Protein AF-A0A838E727-F1 (afdb_monomer_lite)

Secondary structure (DSSP, 8-state):
-PPPHHHHHHTSTT-S---HHHHHHHHHHHHSGGGTT--SPPPP-SSSPPPPGGGPPPP-

Foldseek 3Di:
DDDDPQNLLVQAPQSDFDDPVLVVVVVVCCPDPNVVPPPPDDDDSRNRGDDDPVVPPPDD

Radius of gyration: 14.74 Å; chains: 1; bounding box: 30×22×37 Å

pLDDT: mean 84.91, std 15.26, range [50.31, 98.5]

Sequence (60 aa):
MHAGGGALIAATSSGRAGTPDDVAGTVHFLASTAARQITGQALAVDGASAPPADSARPER

Structure (mmCIF, N/CA/C/O backbone):
data_AF-A0A838E727-F1
#
_entry.id   AF-A0A838E727-F1
#
loop_
_atom_site.group_PDB
_atom_site.id
_atom_site.type_symbol
_atom_site.label_atom_id
_atom_site.label_alt_id
_atom_site.label_comp_id
_atom_site.label_asym_id
_atom_site.label_entity_id
_atom_site.label_seq_id
_atom_site.pdbx_PDB_ins_code
_atom_site.Cartn_x
_atom_site.Cartn_y
_atom_site.Cartn_z
_atom_site.occupancy
_atom_site.B_iso_or_equiv
_atom_site.auth_seq_id
_atom_site.auth_comp_id
_atom_site.auth_asym_id
_atom_site.auth_atom_id
_atom_site.pdbx_PDB_model_num
ATOM 1 N N . MET A 1 1 ? 10.886 15.978 -19.563 1.00 50.31 1 MET A N 1
ATOM 2 C CA . MET A 1 1 ? 10.304 14.854 -20.329 1.00 50.31 1 MET A CA 1
ATOM 3 C C . MET A 1 1 ? 9.484 14.019 -19.356 1.00 50.31 1 MET A C 1
ATOM 5 O O . MET A 1 1 ? 10.037 13.633 -18.337 1.00 50.31 1 MET A O 1
ATOM 9 N N . HIS A 1 2 ? 8.186 13.815 -19.592 1.00 53.94 2 HIS A N 1
ATOM 10 C CA . HIS A 1 2 ? 7.360 12.944 -18.744 1.00 53.94 2 HIS A CA 1
ATOM 11 C C . HIS A 1 2 ? 7.639 11.488 -19.140 1.00 53.94 2 HIS A C 1
ATOM 13 O O . HIS A 1 2 ? 7.547 11.164 -20.324 1.00 53.94 2 HIS A O 1
ATOM 19 N N . ALA A 1 3 ? 8.038 10.636 -18.194 1.00 60.97 3 ALA A N 1
ATOM 20 C CA . ALA A 1 3 ? 8.227 9.215 -18.470 1.00 6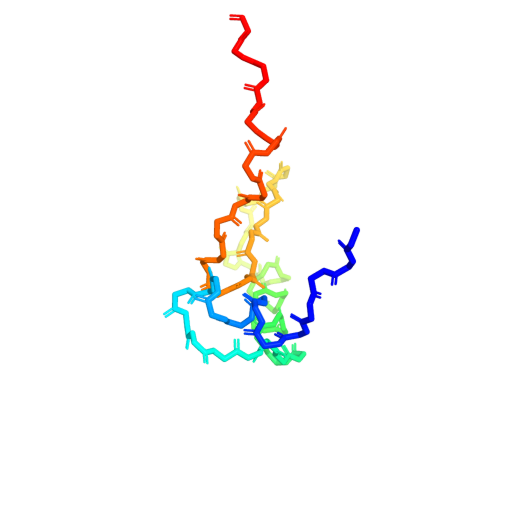0.97 3 ALA A CA 1
ATOM 21 C C . ALA A 1 3 ? 6.885 8.614 -18.919 1.00 60.97 3 ALA A C 1
ATOM 23 O O . ALA A 1 3 ? 5.879 8.754 -18.228 1.00 60.97 3 ALA A O 1
ATOM 24 N N . GLY A 1 4 ? 6.848 7.986 -20.096 1.00 74.38 4 GLY A N 1
ATOM 25 C CA . GLY A 1 4 ? 5.640 7.313 -20.577 1.00 74.38 4 GLY A CA 1
ATOM 26 C C . GLY A 1 4 ? 5.273 6.124 -19.681 1.00 74.38 4 GLY A C 1
ATOM 27 O O . GLY A 1 4 ? 6.154 5.499 -19.093 1.00 74.38 4 GLY A O 1
ATOM 28 N N . GLY A 1 5 ? 3.986 5.769 -19.607 1.00 77.19 5 GLY A N 1
ATOM 29 C CA . GLY A 1 5 ? 3.488 4.714 -18.708 1.00 77.19 5 GLY A CA 1
ATOM 30 C C . GLY A 1 5 ? 4.200 3.358 -18.841 1.00 77.19 5 GLY A C 1
ATOM 31 O O . GLY A 1 5 ? 4.407 2.677 -17.843 1.00 77.19 5 GLY A O 1
ATOM 32 N N . GLY A 1 6 ? 4.666 2.993 -20.041 1.00 83.31 6 GLY A N 1
ATOM 33 C CA . GLY A 1 6 ? 5.452 1.769 -20.250 1.00 83.31 6 GLY A CA 1
ATOM 34 C C . GLY A 1 6 ? 6.823 1.781 -19.561 1.00 83.31 6 GLY A C 1
ATOM 35 O O . GLY A 1 6 ? 7.252 0.755 -19.044 1.00 83.31 6 GLY A O 1
ATOM 36 N N . ALA A 1 7 ? 7.486 2.940 -19.487 1.00 83.12 7 ALA A N 1
ATOM 37 C CA . ALA A 1 7 ? 8.760 3.075 -18.778 1.00 83.12 7 ALA A CA 1
ATOM 38 C C . ALA A 1 7 ? 8.580 2.942 -17.257 1.00 83.12 7 ALA A C 1
ATOM 40 O O . ALA A 1 7 ? 9.440 2.380 -16.588 1.00 83.12 7 ALA A O 1
ATOM 41 N N . LEU A 1 8 ? 7.445 3.408 -16.723 1.00 83.88 8 LEU A N 1
ATOM 42 C CA . LEU A 1 8 ? 7.106 3.243 -15.307 1.00 83.88 8 LEU A CA 1
ATOM 43 C C . LEU A 1 8 ? 6.859 1.773 -14.955 1.00 83.88 8 LEU A C 1
ATOM 45 O O . LEU A 1 8 ? 7.348 1.304 -13.936 1.00 83.88 8 LEU A O 1
ATOM 49 N N . ILE A 1 9 ? 6.162 1.031 -15.818 1.00 89.25 9 ILE A N 1
ATOM 50 C CA . ILE A 1 9 ? 5.927 -0.407 -15.626 1.00 89.25 9 ILE A CA 1
ATOM 51 C C . ILE A 1 9 ? 7.240 -1.194 -15.691 1.00 89.25 9 ILE A C 1
ATOM 53 O O . ILE A 1 9 ? 7.463 -2.078 -14.875 1.00 89.25 9 ILE A O 1
ATOM 57 N N . ALA A 1 10 ? 8.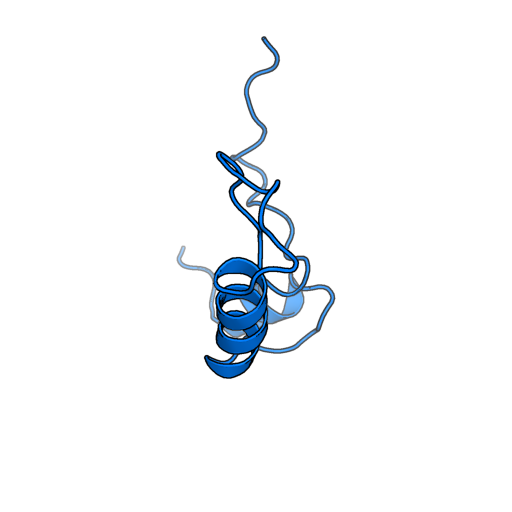132 -0.866 -16.628 1.00 87.25 10 ALA A N 1
ATOM 58 C CA . ALA A 1 10 ? 9.430 -1.535 -16.737 1.00 87.25 10 ALA A CA 1
ATOM 59 C C . ALA A 1 10 ? 10.346 -1.290 -15.521 1.00 87.25 10 ALA A C 1
ATOM 61 O O . ALA A 1 10 ? 11.268 -2.066 -15.286 1.00 87.25 10 ALA A O 1
ATOM 62 N N . ALA A 1 11 ? 10.103 -0.219 -14.762 1.00 85.75 11 ALA A N 1
ATOM 63 C CA . ALA A 1 11 ? 10.840 0.099 -13.545 1.00 85.75 11 ALA A CA 1
ATOM 64 C C . ALA A 1 11 ? 10.312 -0.632 -12.293 1.00 85.75 11 ALA A C 1
ATOM 66 O O . ALA A 1 11 ? 10.958 -0.566 -11.246 1.00 85.75 11 ALA A O 1
ATOM 67 N N . THR A 1 12 ? 9.160 -1.311 -12.366 1.00 89.44 12 THR A N 1
ATOM 68 C CA . THR A 1 12 ? 8.659 -2.149 -11.268 1.00 89.44 12 THR A CA 1
ATOM 69 C C . THR A 1 12 ? 9.243 -3.553 -11.372 1.00 89.44 12 THR A C 1
ATOM 71 O O . THR A 1 12 ? 9.410 -4.103 -12.461 1.00 89.44 12 THR A O 1
ATOM 74 N N . SER A 1 13 ? 9.492 -4.192 -10.229 1.00 90.81 13 SER A N 1
ATOM 75 C CA . SER A 1 13 ? 9.868 -5.613 -10.219 1.00 90.81 13 SER A CA 1
ATOM 76 C C . SER A 1 13 ? 8.689 -6.515 -10.604 1.00 90.81 13 SER A C 1
ATOM 78 O O . SER A 1 13 ? 8.882 -7.639 -11.058 1.00 90.81 13 SER A O 1
ATOM 80 N N . SER A 1 14 ? 7.455 -6.031 -10.426 1.00 90.94 14 SER A N 1
ATOM 81 C CA . SER A 1 14 ? 6.236 -6.756 -10.790 1.00 90.94 14 SER A CA 1
ATOM 82 C C . SER A 1 14 ? 5.965 -6.787 -12.298 1.00 90.94 14 SER A C 1
ATOM 84 O O . SER A 1 14 ? 5.167 -7.614 -12.740 1.00 90.94 14 SER A O 1
ATOM 86 N N . GLY A 1 15 ? 6.574 -5.893 -13.087 1.00 91.75 15 GLY A N 1
ATOM 87 C CA . GLY A 1 15 ? 6.404 -5.822 -14.541 1.00 91.75 15 GLY A CA 1
ATOM 88 C C . GLY A 1 15 ? 4.976 -5.512 -15.002 1.00 91.75 15 GLY A C 1
ATOM 89 O O . GLY A 1 15 ? 4.658 -5.682 -16.179 1.00 91.75 15 GLY A O 1
ATOM 90 N N . ARG A 1 16 ? 4.097 -5.068 -14.093 1.00 92.62 16 ARG A N 1
ATOM 91 C CA . ARG A 1 16 ? 2.722 -4.661 -14.402 1.00 92.62 16 ARG A CA 1
ATOM 92 C C . ARG A 1 16 ? 2.378 -3.312 -13.790 1.00 92.62 16 ARG A C 1
ATOM 94 O O . ARG A 1 16 ? 2.962 -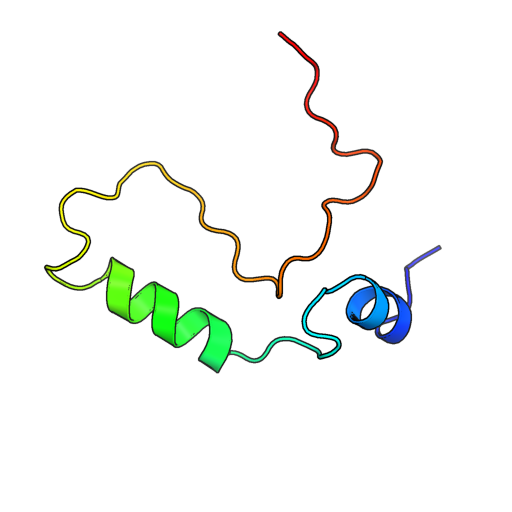2.903 -12.787 1.00 92.62 16 ARG A O 1
ATOM 101 N N . ALA A 1 17 ? 1.368 -2.663 -14.365 1.00 92.12 17 ALA A N 1
ATOM 102 C CA . ALA A 1 17 ? 0.701 -1.556 -13.700 1.00 92.12 17 ALA A CA 1
ATOM 103 C C . ALA A 1 17 ? -0.020 -2.056 -12.438 1.00 92.12 17 ALA A C 1
ATOM 105 O O . ALA A 1 17 ? -0.593 -3.149 -12.432 1.00 92.12 17 ALA A O 1
ATOM 106 N N . GLY A 1 18 ? 0.013 -1.244 -11.384 1.00 91.12 18 GLY A N 1
ATOM 107 C CA . GLY A 1 18 ? -0.788 -1.480 -10.190 1.00 91.12 18 GLY A CA 1
ATOM 108 C C . GLY A 1 18 ? -2.280 -1.291 -10.461 1.00 91.12 18 GLY A C 1
ATOM 109 O O . GLY A 1 18 ? -2.687 -0.567 -11.372 1.00 91.12 18 GLY A O 1
ATOM 110 N N . THR A 1 19 ? -3.088 -1.940 -9.638 1.00 94.75 19 THR A N 1
ATOM 111 C CA . THR A 1 19 ? -4.549 -1.864 -9.633 1.00 94.75 19 THR A CA 1
ATOM 112 C C . THR A 1 19 ? -5.043 -1.404 -8.258 1.00 94.75 19 THR A C 1
ATOM 114 O O . THR A 1 19 ? -4.307 -1.520 -7.276 1.00 94.75 19 THR A O 1
ATOM 117 N N . PRO A 1 20 ? -6.279 -0.889 -8.136 1.00 96.38 20 PRO A N 1
ATOM 118 C CA . PRO A 1 20 ? -6.833 -0.512 -6.834 1.00 96.38 20 PRO A CA 1
ATOM 119 C C . PRO A 1 20 ? -6.840 -1.658 -5.808 1.00 96.38 20 PRO A C 1
ATOM 121 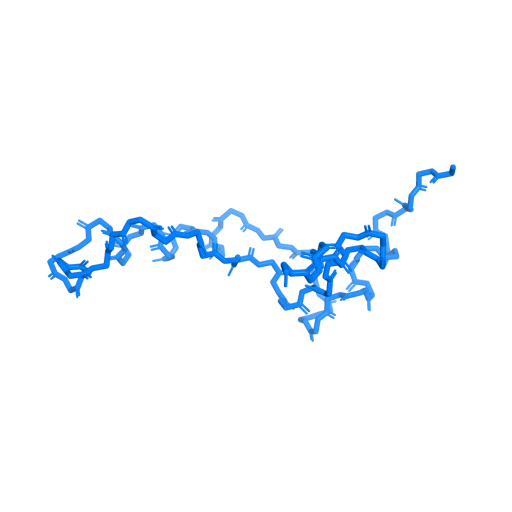O O . PRO A 1 20 ? -6.607 -1.423 -4.621 1.00 96.38 20 PRO A O 1
ATOM 124 N N . ASP A 1 21 ? -7.047 -2.895 -6.262 1.00 96.12 21 ASP A N 1
ATOM 125 C CA . ASP A 1 21 ? -7.034 -4.089 -5.413 1.00 96.12 21 ASP A CA 1
ATOM 126 C C . ASP A 1 21 ? -5.677 -4.335 -4.735 1.00 96.12 21 ASP A C 1
ATOM 128 O O . ASP A 1 21 ? -5.643 -4.802 -3.594 1.00 96.12 21 ASP A O 1
ATOM 132 N N . ASP A 1 22 ? -4.563 -3.951 -5.376 1.00 94.12 22 ASP A N 1
ATOM 133 C CA . ASP A 1 22 ? -3.222 -4.084 -4.791 1.00 94.12 22 ASP A CA 1
ATOM 134 C C . ASP A 1 22 ? -3.084 -3.248 -3.500 1.00 94.12 22 ASP A C 1
ATOM 136 O O . ASP A 1 22 ? -2.426 -3.670 -2.551 1.00 94.12 22 ASP A O 1
ATOM 140 N N . VAL A 1 23 ? -3.757 -2.092 -3.422 1.00 96.75 23 VAL A N 1
ATOM 141 C CA . VAL A 1 23 ? -3.774 -1.223 -2.229 1.00 96.75 23 VAL A CA 1
ATOM 142 C C . VAL A 1 23 ? -4.837 -1.666 -1.223 1.00 96.75 23 VAL A C 1
ATOM 144 O O . VAL A 1 23 ? -4.619 -1.583 -0.010 1.00 96.75 23 VAL A O 1
ATOM 147 N N . ALA A 1 24 ? -5.983 -2.156 -1.704 1.00 97.81 24 ALA A N 1
ATOM 148 C CA . ALA A 1 24 ? -7.109 -2.549 -0.860 1.00 97.81 24 ALA A CA 1
ATOM 149 C C . ALA A 1 24 ? -6.720 -3.616 0.176 1.00 97.81 24 ALA A C 1
ATOM 151 O O . ALA A 1 24 ? -7.103 -3.505 1.343 1.00 97.81 24 ALA A O 1
ATOM 152 N N . GLY A 1 25 ? -5.902 -4.602 -0.213 1.00 95.25 25 GLY A N 1
ATOM 153 C CA . GLY A 1 25 ? -5.405 -5.633 0.704 1.00 95.25 25 GLY A CA 1
ATOM 154 C C . GLY A 1 25 ? -4.566 -5.060 1.851 1.00 95.25 25 GLY A C 1
ATOM 155 O O . GLY A 1 25 ? -4.784 -5.397 3.018 1.00 95.25 25 GLY A O 1
ATOM 156 N N . THR A 1 26 ? -3.652 -4.135 1.544 1.00 97.25 26 THR A N 1
ATOM 157 C CA . THR A 1 26 ? -2.827 -3.456 2.553 1.00 97.25 26 THR A CA 1
ATOM 158 C C . THR A 1 26 ? -3.674 -2.609 3.496 1.00 97.25 26 THR A C 1
ATOM 160 O O . THR A 1 26 ? -3.488 -2.675 4.711 1.00 97.25 26 THR A O 1
ATOM 163 N N . VAL A 1 27 ? -4.637 -1.850 2.966 1.00 98.06 27 VAL A N 1
ATOM 164 C CA . VAL A 1 27 ? -5.557 -1.044 3.783 1.00 98.06 27 VAL A CA 1
ATOM 165 C C . VAL A 1 27 ? -6.392 -1.934 4.700 1.00 98.06 27 VAL A C 1
ATOM 167 O O . VAL A 1 27 ? -6.505 -1.642 5.889 1.00 98.06 27 VAL A O 1
ATOM 170 N N . HIS A 1 28 ? -6.928 -3.042 4.183 1.00 98.12 28 HIS A N 1
ATOM 171 C CA . HIS A 1 28 ? -7.699 -3.992 4.979 1.00 98.12 28 HIS A CA 1
ATOM 172 C C . HIS A 1 28 ? -6.876 -4.564 6.143 1.00 98.12 28 HIS A C 1
ATOM 174 O O . HIS A 1 28 ? -7.351 -4.592 7.278 1.00 98.12 28 HIS A O 1
ATOM 180 N N . PHE A 1 29 ? -5.620 -4.950 5.892 1.00 97.56 29 PHE A N 1
ATOM 181 C CA . PHE A 1 29 ? -4.706 -5.395 6.944 1.00 97.56 29 PHE A CA 1
ATOM 182 C C . PHE A 1 29 ? -4.450 -4.299 7.987 1.00 97.56 29 PHE A C 1
ATOM 184 O O . PHE A 1 29 ? -4.599 -4.560 9.182 1.00 97.56 29 PHE A O 1
ATOM 191 N N . LEU A 1 30 ? -4.112 -3.080 7.554 1.00 98.00 30 LEU A N 1
ATOM 192 C CA . LEU A 1 30 ? -3.823 -1.957 8.454 1.00 98.00 30 LEU A CA 1
ATOM 193 C C . LEU A 1 30 ? -5.037 -1.538 9.297 1.00 98.00 30 LEU A C 1
ATOM 195 O O . LEU A 1 30 ? -4.869 -1.109 10.434 1.00 98.00 30 LEU A O 1
ATOM 199 N N . ALA A 1 31 ? -6.252 -1.699 8.772 1.00 98.12 31 ALA A N 1
ATOM 200 C CA . ALA A 1 31 ? -7.495 -1.446 9.498 1.00 98.12 31 ALA A CA 1
ATOM 201 C C . ALA A 1 31 ? -7.882 -2.581 10.469 1.00 98.12 31 ALA A C 1
ATOM 203 O O . ALA A 1 31 ? -8.786 -2.415 11.288 1.00 98.12 31 ALA A O 1
ATOM 204 N N . SER A 1 32 ? -7.232 -3.743 10.382 1.00 98.50 32 SER A N 1
ATOM 205 C CA . SER A 1 32 ? -7.545 -4.910 11.207 1.00 98.5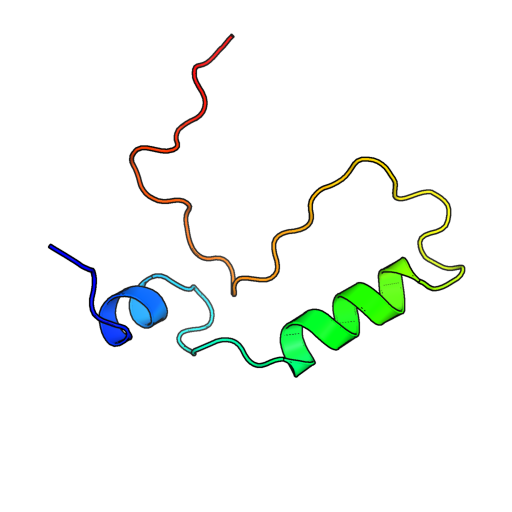0 32 SER A CA 1
ATOM 206 C C . SER A 1 32 ? -6.833 -4.889 12.566 1.00 98.50 32 SER A C 1
ATOM 208 O O . SER A 1 32 ? -5.842 -4.191 12.787 1.00 98.50 32 SER A O 1
ATOM 210 N N . THR A 1 33 ? -7.271 -5.756 13.483 1.00 98.12 33 THR A N 1
ATOM 211 C CA . THR A 1 33 ? -6.617 -5.956 14.790 1.00 98.12 33 THR A CA 1
ATOM 212 C C . THR A 1 33 ? -5.194 -6.519 14.683 1.00 98.12 33 THR A C 1
ATOM 214 O O . THR A 1 33 ? -4.405 -6.393 15.628 1.00 98.12 33 THR A O 1
ATOM 217 N N . ALA A 1 34 ? -4.837 -7.109 13.538 1.00 98.38 34 ALA A N 1
ATOM 218 C CA . ALA A 1 34 ? -3.504 -7.645 13.293 1.00 98.38 34 ALA A CA 1
ATOM 219 C C . ALA A 1 34 ? -2.434 -6.539 13.220 1.00 98.38 34 ALA A C 1
ATOM 221 O O . ALA A 1 34 ? -1.289 -6.777 13.597 1.00 98.38 34 ALA A O 1
ATOM 222 N N . ALA A 1 35 ? -2.808 -5.318 12.827 1.00 98.38 35 ALA A N 1
ATOM 223 C CA . ALA A 1 35 ? -1.892 -4.191 12.663 1.00 98.38 35 ALA A CA 1
ATOM 224 C C . ALA A 1 35 ? -1.809 -3.259 13.890 1.00 98.38 35 ALA A C 1
ATOM 226 O O . ALA A 1 35 ? -1.228 -2.183 13.802 1.00 98.38 35 ALA A O 1
ATOM 227 N N . ARG A 1 36 ? -2.327 -3.655 15.066 1.00 97.62 36 ARG A N 1
ATOM 228 C CA . ARG A 1 36 ? -2.472 -2.777 16.256 1.00 97.62 36 ARG A CA 1
ATOM 229 C C . ARG A 1 36 ? -1.182 -2.148 16.811 1.00 97.62 36 ARG A C 1
ATOM 231 O O . ARG A 1 36 ? -1.248 -1.339 17.731 1.00 97.62 36 ARG A O 1
ATOM 238 N N . GLN A 1 37 ? -0.013 -2.589 16.356 1.00 97.75 37 GLN A N 1
ATOM 239 C CA . GLN A 1 37 ? 1.296 -2.047 16.751 1.00 97.75 37 GLN A CA 1
ATOM 240 C C . GLN A 1 37 ? 2.029 -1.372 15.583 1.00 97.75 37 GLN A C 1
ATOM 242 O O . GLN A 1 37 ? 3.191 -1.006 15.712 1.00 97.75 37 GLN A O 1
ATOM 247 N N . ILE A 1 38 ? 1.364 -1.202 14.440 1.00 97.31 38 ILE A N 1
ATOM 248 C CA . ILE A 1 38 ? 1.926 -0.579 13.247 1.00 97.31 38 ILE A CA 1
ATOM 249 C C . ILE A 1 38 ? 1.357 0.834 13.161 1.00 97.31 38 ILE A C 1
ATOM 251 O O . ILE A 1 38 ? 0.184 1.034 12.863 1.00 97.31 38 ILE A O 1
ATOM 255 N N . THR A 1 39 ? 2.192 1.826 13.461 1.00 96.44 39 THR A N 1
ATOM 256 C CA . THR A 1 39 ? 1.822 3.245 13.431 1.00 96.44 39 THR A CA 1
ATOM 257 C C . THR A 1 39 ? 3.014 4.115 13.029 1.00 96.44 39 THR A C 1
ATOM 259 O O . THR A 1 39 ? 4.171 3.707 13.158 1.00 96.44 39 THR A O 1
ATOM 262 N N . GLY A 1 40 ? 2.733 5.301 12.484 1.00 96.81 40 GLY A N 1
ATOM 263 C CA . GLY A 1 40 ? 3.747 6.255 12.017 1.00 96.81 40 GLY A CA 1
ATOM 264 C C . GLY A 1 40 ? 4.561 5.788 10.805 1.00 96.81 40 GLY A C 1
ATOM 265 O O . GLY A 1 40 ? 5.561 6.417 10.474 1.00 96.81 40 GLY A O 1
ATOM 266 N N . GLN A 1 41 ? 4.158 4.690 10.157 1.00 97.06 41 GLN A N 1
ATOM 267 C CA . GLN A 1 41 ? 4.846 4.131 8.995 1.00 97.06 41 GLN A CA 1
ATOM 268 C C . GLN A 1 41 ? 4.149 4.543 7.698 1.00 97.06 41 GLN A C 1
ATOM 270 O O . GLN A 1 41 ? 2.921 4.561 7.624 1.00 97.06 41 GLN A O 1
ATOM 275 N N . ALA A 1 42 ? 4.941 4.801 6.661 1.00 94.12 42 ALA A N 1
ATOM 276 C CA . ALA A 1 42 ? 4.473 4.851 5.282 1.00 94.12 42 ALA A CA 1
ATOM 277 C C . ALA A 1 42 ? 4.878 3.540 4.599 1.00 94.12 42 ALA A C 1
ATOM 279 O O . ALA A 1 42 ? 6.064 3.214 4.556 1.00 94.12 42 ALA A O 1
ATOM 280 N N . LEU A 1 43 ? 3.902 2.782 4.099 1.00 93.50 43 LEU A N 1
ATOM 281 C CA . LEU A 1 43 ? 4.142 1.501 3.439 1.00 93.50 43 LEU A CA 1
ATOM 282 C C . LEU A 1 43 ? 4.017 1.669 1.923 1.00 93.50 43 LEU A C 1
ATOM 284 O O . LEU A 1 43 ? 2.969 2.084 1.431 1.00 93.50 43 LEU A O 1
ATOM 288 N N . ALA A 1 44 ? 5.087 1.352 1.197 1.00 92.88 44 ALA A N 1
ATOM 289 C CA . ALA A 1 44 ? 5.081 1.359 -0.259 1.00 92.88 44 ALA A CA 1
ATOM 290 C C . ALA A 1 44 ? 4.285 0.161 -0.800 1.00 92.88 44 ALA A C 1
ATOM 292 O O . ALA A 1 44 ? 4.512 -0.980 -0.395 1.00 92.88 44 ALA A O 1
ATOM 293 N N . VAL A 1 45 ? 3.358 0.436 -1.721 1.00 94.62 45 VAL A N 1
ATOM 294 C CA . VAL A 1 45 ? 2.550 -0.561 -2.442 1.00 94.62 45 VAL A CA 1
ATOM 295 C C . VAL A 1 45 ? 2.643 -0.253 -3.936 1.00 94.62 45 VAL A C 1
ATOM 297 O O . VAL A 1 45 ? 1.705 0.234 -4.559 1.00 94.62 45 VAL A O 1
ATOM 300 N N . ASP A 1 46 ? 3.834 -0.442 -4.493 1.00 90.94 46 ASP A N 1
ATOM 301 C CA . ASP A 1 46 ? 4.228 0.095 -5.803 1.00 90.94 46 ASP A CA 1
ATOM 302 C C . ASP A 1 46 ? 4.839 -0.960 -6.747 1.00 90.94 46 ASP A C 1
ATOM 304 O O . ASP A 1 46 ? 5.363 -0.634 -7.810 1.00 90.94 46 ASP A O 1
ATOM 308 N N . GLY A 1 47 ? 4.779 -2.243 -6.376 1.00 91.81 47 GLY A N 1
ATOM 309 C CA . GLY A 1 47 ? 5.403 -3.318 -7.151 1.00 91.81 47 GLY A CA 1
ATOM 310 C C . GLY A 1 47 ? 6.931 -3.340 -7.054 1.00 91.81 47 GLY A C 1
ATOM 311 O O . GLY A 1 47 ? 7.583 -3.845 -7.971 1.00 91.81 47 GLY A O 1
ATOM 312 N N . ALA A 1 48 ? 7.490 -2.801 -5.963 1.00 86.50 48 ALA A N 1
ATOM 313 C CA . ALA A 1 48 ? 8.924 -2.628 -5.754 1.00 86.50 48 ALA A CA 1
ATOM 314 C C . ALA A 1 48 ? 9.555 -1.792 -6.874 1.00 86.50 48 ALA A C 1
ATOM 316 O O . ALA A 1 48 ? 10.561 -2.182 -7.474 1.00 86.50 48 ALA A O 1
ATOM 317 N N . SER A 1 49 ? 8.920 -0.659 -7.183 1.00 84.62 49 SER A N 1
ATOM 318 C CA . SER A 1 49 ? 9.545 0.366 -8.013 1.00 84.62 49 SER A CA 1
ATOM 319 C C . SER A 1 49 ? 10.685 1.014 -7.237 1.00 84.62 49 SER A C 1
ATOM 321 O O . SER A 1 49 ? 10.519 1.373 -6.071 1.00 84.62 49 SER A O 1
ATOM 323 N N . ALA A 1 50 ? 11.847 1.177 -7.866 1.00 69.12 50 ALA A N 1
ATOM 324 C CA . ALA A 1 50 ? 12.889 1.993 -7.260 1.00 69.12 50 ALA A CA 1
ATOM 325 C C . ALA A 1 50 ? 12.400 3.454 -7.164 1.00 69.12 50 ALA A C 1
ATOM 327 O O . ALA A 1 50 ? 11.756 3.942 -8.100 1.00 69.12 50 ALA A O 1
ATOM 328 N N . PRO A 1 51 ? 12.707 4.180 -6.074 1.00 60.16 51 PRO A N 1
ATOM 329 C CA . PRO A 1 51 ? 12.481 5.618 -6.036 1.00 60.16 51 PRO A CA 1
ATOM 330 C C . PRO A 1 51 ? 13.235 6.298 -7.197 1.00 60.16 51 PRO A C 1
ATOM 332 O O . PRO A 1 51 ? 14.293 5.807 -7.608 1.00 60.16 51 PRO A O 1
ATOM 335 N N . PRO A 1 52 ? 12.729 7.417 -7.753 1.00 56.28 52 PRO A N 1
ATOM 336 C CA . PRO A 1 52 ? 13.446 8.140 -8.798 1.00 56.28 52 PRO A CA 1
ATOM 337 C C . PRO A 1 52 ? 14.846 8.507 -8.292 1.00 56.28 52 PRO A C 1
ATOM 339 O O . PRO A 1 52 ? 14.993 8.907 -7.138 1.00 56.28 52 PRO A O 1
ATOM 342 N N . ALA A 1 53 ? 15.869 8.373 -9.142 1.00 58.25 53 ALA A N 1
ATOM 343 C CA . ALA A 1 53 ? 17.284 8.463 -8.751 1.00 58.25 53 ALA A CA 1
ATOM 344 C C . ALA A 1 53 ? 17.672 9.757 -7.996 1.00 58.2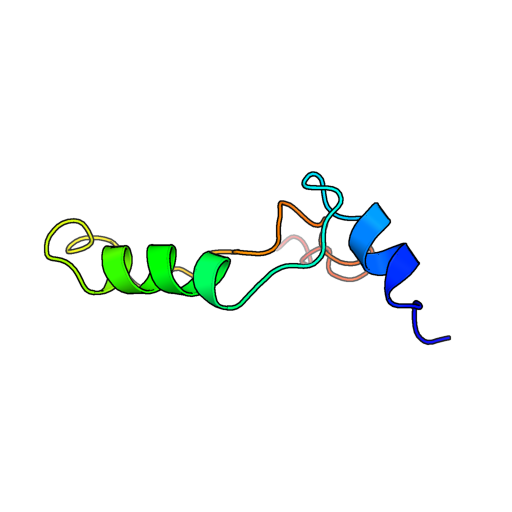5 53 ALA A C 1
ATOM 346 O O . ALA A 1 53 ? 18.653 9.762 -7.263 1.00 58.25 53 ALA A O 1
ATOM 347 N N . ASP A 1 54 ? 16.881 10.824 -8.134 1.00 63.09 54 ASP A N 1
ATOM 348 C CA . ASP A 1 54 ? 17.059 12.124 -7.469 1.00 63.09 54 ASP A CA 1
ATOM 349 C C . ASP A 1 54 ? 16.474 12.195 -6.039 1.00 63.09 54 ASP A C 1
ATOM 351 O O . ASP A 1 54 ? 16.660 13.161 -5.313 1.00 63.09 54 ASP A O 1
ATOM 355 N N . SER A 1 55 ? 15.755 11.164 -5.592 1.00 56.62 55 SER A N 1
ATOM 356 C CA . SER A 1 55 ? 15.125 11.134 -4.260 1.00 56.62 55 SER A CA 1
ATOM 357 C C . SER A 1 55 ? 15.960 10.423 -3.190 1.00 56.62 55 SER A C 1
ATOM 359 O O . SER A 1 55 ? 15.448 10.111 -2.110 1.00 56.62 55 SER A O 1
ATOM 361 N N . ALA A 1 56 ? 17.253 10.197 -3.461 1.00 56.31 56 ALA A N 1
ATOM 362 C CA . ALA A 1 56 ? 18.209 9.786 -2.441 1.00 56.31 56 ALA A CA 1
ATOM 363 C C . ALA A 1 56 ? 18.123 10.778 -1.272 1.00 56.31 56 ALA A C 1
ATOM 365 O O . ALA A 1 56 ? 18.328 11.981 -1.435 1.00 56.31 56 ALA A O 1
ATOM 366 N N . ARG A 1 57 ? 17.721 10.285 -0.095 1.00 58.56 57 ARG A N 1
ATOM 367 C CA . ARG A 1 57 ? 17.603 11.151 1.078 1.00 58.56 57 ARG A CA 1
ATOM 368 C C . ARG A 1 57 ? 18.982 11.733 1.382 1.00 58.56 57 ARG A C 1
ATOM 370 O O . ARG A 1 57 ? 19.932 10.954 1.384 1.00 58.56 57 ARG A O 1
ATOM 377 N N . PRO A 1 58 ? 19.096 13.040 1.676 1.00 56.78 58 PRO A N 1
ATOM 378 C CA . PRO A 1 58 ? 20.351 13.575 2.173 1.00 56.78 58 PRO A CA 1
ATOM 379 C C . PRO A 1 58 ? 20.720 12.791 3.433 1.00 56.78 58 PRO A C 1
ATOM 381 O O . PRO A 1 58 ? 19.919 12.685 4.371 1.00 56.78 58 PRO A O 1
ATOM 384 N N . GLU A 1 59 ? 21.895 12.169 3.405 1.00 63.91 59 GLU A N 1
ATOM 385 C CA . GLU A 1 59 ? 22.492 11.572 4.590 1.00 63.91 59 GLU A CA 1
ATOM 386 C C . GLU A 1 59 ? 22.673 12.660 5.650 1.00 63.91 59 GLU A C 1
ATOM 388 O O . GLU A 1 59 ? 23.075 13.786 5.353 1.00 63.91 59 GLU A O 1
ATOM 393 N N . ARG A 1 60 ? 22.221 12.346 6.864 1.00 63.59 60 ARG A N 1
ATOM 394 C CA . ARG A 1 60 ? 22.134 13.298 7.968 1.00 63.59 60 ARG A CA 1
ATOM 395 C C . ARG A 1 60 ? 23.495 13.534 8.605 1.00 63.59 60 ARG A C 1
ATOM 397 O O . ARG A 1 60 ? 24.222 12.529 8.763 1.00 63.59 60 ARG A O 1
#